Protein AF-A0A2V5RPA4-F1 (afdb_monomer_lite)

Radius of gyration: 18.93 Å; chains: 1; bounding box: 42×44×45 Å

Secondary structure (DSSP, 8-state):
------------HHHHHHHHHHT-PPPTT--S-PEEEEE-SS-TTSSSS-EEEEEEETTEEEEEEEE--TT---HHHHHTTS-HHHHTT-

Sequence (90 aa):
MPFTTREIESPDPATRVAAAEAALHPSEDDIGEKMVLNMGPSHPATHGVLRLVLELDGEIITKATPDIGFLHRGDEKIAENMQYNQFVPY

Structure (mmCIF, N/CA/C/O backbone):
data_AF-A0A2V5RPA4-F1
#
_entry.id   AF-A0A2V5RPA4-F1
#
loop_
_atom_site.group_PDB
_atom_site.id
_atom_site.type_symbol
_atom_site.label_atom_id
_atom_site.label_alt_id
_atom_site.label_comp_id
_atom_site.label_asym_id
_atom_site.label_entity_id
_atom_site.label_seq_id
_atom_site.pdbx_PDB_ins_code
_atom_site.Cartn_x
_atom_site.Cartn_y
_atom_site.Cartn_z
_atom_site.occupancy
_atom_site.B_iso_or_equiv
_atom_site.auth_seq_id
_atom_site.auth_comp_id
_atom_site.auth_asym_id
_atom_site.auth_atom_id
_atom_site.pdbx_PDB_model_num
ATOM 1 N N . MET A 1 1 ? 17.958 -30.799 -8.667 1.00 49.00 1 MET A N 1
ATOM 2 C CA . MET A 1 1 ? 17.082 -30.234 -7.621 1.00 49.00 1 MET A CA 1
ATOM 3 C C . MET A 1 1 ? 15.683 -30.131 -8.205 1.00 49.00 1 MET A C 1
ATOM 5 O O . MET A 1 1 ? 15.561 -29.463 -9.226 1.00 49.00 1 MET A O 1
ATOM 9 N N . PRO A 1 2 ? 14.670 -30.832 -7.675 1.00 56.62 2 PRO A N 1
ATOM 10 C CA . PRO A 1 2 ? 13.305 -30.672 -8.159 1.00 56.62 2 PRO A CA 1
ATOM 11 C C . PRO A 1 2 ? 12.773 -29.312 -7.690 1.00 56.62 2 PRO A C 1
ATOM 13 O O . PRO A 1 2 ? 12.897 -28.958 -6.520 1.00 56.62 2 PRO A O 1
ATOM 16 N N . PHE A 1 3 ? 12.247 -28.525 -8.621 1.00 61.91 3 PHE A N 1
ATOM 17 C CA . PHE A 1 3 ? 11.591 -27.250 -8.349 1.00 61.91 3 PHE A CA 1
ATOM 18 C C . PHE A 1 3 ? 10.182 -27.533 -7.813 1.00 61.91 3 PHE A C 1
ATOM 20 O O . PHE A 1 3 ? 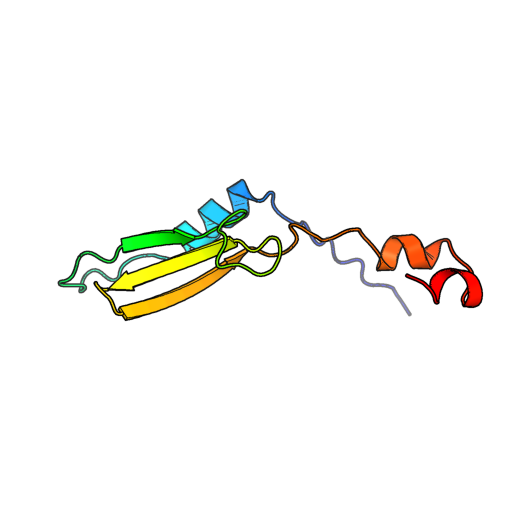9.366 -28.158 -8.487 1.00 61.91 3 PHE A O 1
ATOM 27 N N . THR A 1 4 ? 9.902 -27.104 -6.583 1.00 66.81 4 THR A N 1
ATOM 28 C CA . THR A 1 4 ? 8.550 -27.119 -6.013 1.00 66.81 4 THR A CA 1
ATOM 29 C C . THR A 1 4 ? 7.788 -25.930 -6.583 1.00 66.81 4 THR A C 1
ATOM 31 O O . THR A 1 4 ? 7.974 -24.803 -6.127 1.00 66.81 4 THR A O 1
ATOM 34 N N . THR A 1 5 ? 6.943 -26.158 -7.585 1.00 69.69 5 THR A N 1
ATOM 35 C CA . THR A 1 5 ? 5.989 -25.141 -8.040 1.00 69.69 5 THR A CA 1
ATOM 36 C C . THR A 1 5 ? 4.951 -24.927 -6.937 1.00 69.69 5 THR A C 1
ATOM 38 O O . THR A 1 5 ? 4.195 -25.839 -6.610 1.00 69.69 5 THR A O 1
ATOM 41 N N . ARG A 1 6 ? 4.937 -23.736 -6.330 1.00 71.31 6 ARG A N 1
ATOM 42 C CA . ARG A 1 6 ? 3.837 -23.267 -5.478 1.00 71.31 6 ARG A CA 1
ATOM 43 C C . ARG A 1 6 ? 2.925 -22.396 -6.330 1.00 71.31 6 ARG A C 1
ATOM 45 O O . ARG A 1 6 ? 3.378 -21.381 -6.849 1.00 71.31 6 ARG A O 1
ATOM 52 N N . GLU A 1 7 ? 1.661 -22.781 -6.457 1.00 62.53 7 GLU A N 1
ATOM 53 C CA . GLU A 1 7 ? 0.639 -21.876 -6.976 1.00 62.53 7 GLU A CA 1
ATOM 54 C C . GLU A 1 7 ? 0.328 -20.833 -5.901 1.00 62.53 7 GLU A C 1
ATOM 56 O O . GLU A 1 7 ? -0.057 -21.168 -4.780 1.00 62.53 7 GLU A O 1
ATOM 61 N N . ILE A 1 8 ? 0.580 -19.565 -6.226 1.00 68.31 8 ILE A N 1
ATOM 62 C CA . ILE A 1 8 ? 0.248 -18.420 -5.382 1.00 68.31 8 ILE A CA 1
ATOM 63 C C . ILE A 1 8 ? -0.857 -17.672 -6.111 1.00 68.31 8 ILE A C 1
ATOM 65 O O . ILE A 1 8 ? -0.602 -16.948 -7.072 1.00 68.31 8 ILE A O 1
ATOM 69 N N . GLU A 1 9 ? -2.093 -17.876 -5.671 1.00 64.75 9 GLU A N 1
ATOM 70 C CA . GLU A 1 9 ? -3.222 -17.100 -6.157 1.00 64.75 9 GLU A CA 1
ATOM 71 C C . GLU A 1 9 ? -3.281 -15.782 -5.380 1.00 64.75 9 GLU A C 1
ATOM 73 O O . GLU A 1 9 ? -3.300 -15.749 -4.149 1.00 64.75 9 GLU A O 1
ATOM 78 N N . SER A 1 10 ? -3.247 -14.676 -6.117 1.00 66.12 10 SER A N 1
ATOM 79 C CA . SER A 1 10 ? -3.415 -13.333 -5.581 1.00 66.12 10 SER A CA 1
ATOM 80 C C . SER A 1 10 ? -4.898 -12.973 -5.718 1.00 66.12 10 SER A C 1
ATOM 82 O O . SER A 1 10 ? -5.285 -12.553 -6.810 1.00 66.12 10 SER A O 1
ATOM 84 N N . PRO A 1 11 ? -5.725 -13.123 -4.662 1.00 69.88 11 PRO A N 1
ATOM 85 C CA . PRO A 1 11 ? -7.146 -12.801 -4.734 1.00 69.88 11 PRO A CA 1
ATOM 86 C C . PRO A 1 11 ? -7.350 -11.343 -5.142 1.00 69.88 11 PRO A C 1
ATOM 88 O O . PRO A 1 11 ? -6.515 -10.479 -4.842 1.00 69.88 11 PRO A O 1
ATOM 91 N N . ASP A 1 12 ? -8.453 -11.083 -5.839 1.00 76.00 12 ASP A N 1
ATOM 92 C CA . ASP A 1 12 ? -8.804 -9.741 -6.278 1.00 76.00 12 ASP A CA 1
ATOM 93 C C . ASP A 1 12 ? -9.000 -8.801 -5.068 1.00 76.00 12 ASP A C 1
ATOM 95 O O . ASP A 1 12 ? -9.230 -9.249 -3.935 1.00 76.00 12 ASP A O 1
ATOM 99 N N . PRO A 1 13 ? -8.882 -7.477 -5.264 1.00 66.50 13 PRO A N 1
ATOM 100 C CA . PRO A 1 13 ? -8.954 -6.526 -4.160 1.00 66.50 13 PRO A CA 1
ATOM 101 C C . PRO A 1 13 ? -10.255 -6.652 -3.360 1.00 66.50 13 PRO A C 1
ATOM 103 O O . PRO A 1 13 ? -10.231 -6.515 -2.141 1.00 66.50 13 PRO A O 1
ATOM 106 N N . ALA A 1 14 ? -11.374 -6.970 -4.021 1.00 70.06 14 ALA A N 1
ATOM 107 C CA . ALA A 1 14 ? -12.663 -7.167 -3.365 1.00 70.06 14 ALA A CA 1
ATOM 108 C C . ALA A 1 14 ? -12.672 -8.411 -2.458 1.00 70.06 14 ALA A C 1
ATOM 110 O O . ALA A 1 14 ? -13.125 -8.326 -1.317 1.00 70.06 14 ALA A O 1
ATOM 111 N N . THR A 1 15 ? -12.100 -9.536 -2.895 1.00 72.38 15 THR A N 1
ATOM 112 C CA . THR A 1 15 ? -11.972 -10.732 -2.046 1.00 72.38 15 THR A CA 1
ATOM 113 C C . THR A 1 15 ? -11.019 -10.491 -0.878 1.00 72.38 15 THR A C 1
ATOM 115 O O . THR A 1 15 ? -11.265 -10.976 0.225 1.00 72.38 15 THR A O 1
ATOM 118 N N . ARG A 1 16 ? -9.966 -9.682 -1.060 1.00 70.62 16 ARG A N 1
ATOM 119 C CA . ARG A 1 16 ? -9.094 -9.266 0.054 1.00 70.62 16 ARG A CA 1
ATOM 120 C C . ARG A 1 16 ? -9.813 -8.394 1.073 1.00 70.62 16 ARG A C 1
ATOM 122 O O . ARG A 1 16 ? -9.549 -8.549 2.260 1.00 70.62 16 ARG A O 1
ATOM 129 N N . VAL A 1 17 ? -10.713 -7.510 0.630 1.00 66.12 17 VAL A N 1
ATOM 130 C CA . VAL A 1 17 ? -11.589 -6.742 1.533 1.00 66.12 17 VAL A CA 1
ATOM 131 C C . VAL A 1 17 ? -12.442 -7.694 2.347 1.00 66.12 17 VAL A C 1
ATOM 133 O O . VAL A 1 17 ? -12.361 -7.657 3.567 1.00 66.12 17 VAL A O 1
ATOM 136 N N . ALA A 1 18 ? -13.185 -8.578 1.683 1.00 69.31 18 ALA A N 1
ATOM 137 C CA . ALA A 1 18 ? -14.093 -9.498 2.356 1.00 69.31 18 ALA A CA 1
ATOM 138 C C . ALA A 1 18 ? -13.353 -10.427 3.331 1.00 69.31 18 ALA A C 1
ATOM 140 O O . ALA A 1 18 ? -13.839 -10.686 4.425 1.00 69.31 18 ALA A O 1
ATOM 141 N N . ALA A 1 19 ? -12.153 -10.894 2.975 1.00 68.81 19 ALA A N 1
ATOM 142 C CA . ALA A 1 19 ? -11.324 -11.709 3.859 1.00 68.81 19 ALA A CA 1
ATOM 143 C C . ALA A 1 19 ? -10.762 -10.911 5.048 1.00 68.81 19 ALA A C 1
ATOM 145 O O . ALA A 1 19 ? -10.721 -11.429 6.163 1.00 68.81 19 ALA A O 1
ATOM 146 N N . ALA A 1 20 ? -10.338 -9.660 4.834 1.00 64.50 20 ALA A N 1
ATOM 147 C CA . ALA A 1 20 ? -9.894 -8.783 5.915 1.00 64.50 20 ALA A CA 1
ATOM 148 C C . ALA A 1 20 ? -11.047 -8.463 6.876 1.00 64.50 20 ALA A C 1
ATOM 150 O O . ALA A 1 20 ? -10.857 -8.516 8.086 1.00 64.50 20 ALA A O 1
ATOM 151 N N . GLU A 1 21 ? -12.235 -8.201 6.337 1.00 63.06 21 GLU A N 1
ATOM 152 C CA . GLU A 1 21 ? -13.467 -7.931 7.079 1.00 63.06 21 GLU A CA 1
ATOM 153 C C . GLU A 1 21 ? -13.949 -9.179 7.841 1.00 63.06 21 GLU A C 1
ATOM 155 O O . GLU A 1 21 ? -14.279 -9.094 9.017 1.00 63.06 21 GLU A O 1
ATOM 160 N N . ALA A 1 22 ? -13.871 -10.370 7.238 1.00 65.31 22 ALA A N 1
ATOM 161 C CA . ALA A 1 22 ? -14.188 -11.639 7.901 1.00 65.31 22 ALA A CA 1
ATOM 162 C C . ALA A 1 22 ? -13.164 -12.033 8.984 1.00 65.31 22 ALA A C 1
ATOM 164 O O . ALA A 1 22 ? -13.514 -12.663 9.976 1.00 65.31 22 ALA A O 1
ATOM 165 N N . ALA A 1 23 ? -11.892 -11.649 8.840 1.00 63.78 23 ALA A N 1
ATOM 166 C CA . ALA A 1 23 ? -10.883 -11.799 9.893 1.00 63.78 23 ALA A CA 1
ATOM 167 C C . ALA A 1 23 ? -11.036 -10.763 11.032 1.00 63.78 23 ALA A C 1
ATOM 169 O O . ALA A 1 23 ? -10.256 -10.782 11.990 1.00 63.78 23 ALA A O 1
ATOM 170 N N . LEU A 1 24 ? -12.001 -9.847 10.916 1.00 60.81 24 LEU A N 1
ATOM 171 C CA . LEU A 1 24 ? -12.440 -8.888 11.928 1.00 60.81 24 LEU A CA 1
ATOM 172 C C . LEU A 1 24 ? -13.781 -9.362 12.531 1.00 60.81 24 LEU A C 1
ATOM 174 O O . LEU A 1 24 ? -14.811 -8.708 12.408 1.00 60.81 24 LEU A O 1
ATOM 178 N N . HIS A 1 25 ? -13.807 -10.526 13.185 1.00 56.41 25 HIS A N 1
ATOM 179 C CA . HIS A 1 25 ? -14.968 -10.885 14.006 1.00 56.41 25 HIS A CA 1
ATOM 180 C C . HIS A 1 25 ? -14.904 -10.137 15.350 1.00 56.41 25 HIS A C 1
ATOM 182 O O . HIS A 1 25 ? -13.901 -10.282 16.056 1.00 56.41 25 HIS A O 1
ATOM 188 N N . PRO A 1 26 ? -15.942 -9.371 15.740 1.00 55.25 26 PRO A N 1
ATOM 189 C CA . PRO A 1 26 ? -16.024 -8.812 17.082 1.00 55.25 26 PRO A CA 1
ATOM 190 C C . PRO A 1 26 ? -16.232 -9.955 18.083 1.00 55.25 26 PRO A C 1
ATOM 192 O O . PRO A 1 26 ? -17.113 -10.797 17.910 1.00 55.25 26 PRO A O 1
ATOM 195 N N . SER A 1 27 ? -15.404 -10.009 19.124 1.00 55.62 27 SER A N 1
ATOM 196 C CA . SER A 1 27 ? -15.701 -10.803 20.317 1.00 55.62 27 SER A CA 1
ATOM 197 C C . SER A 1 27 ? -16.986 -10.274 20.956 1.00 55.62 27 SER A C 1
ATOM 199 O O . SER A 1 27 ? -17.152 -9.061 21.049 1.00 55.62 27 SER A O 1
ATOM 201 N N . GLU A 1 28 ? -17.865 -11.163 21.424 1.00 55.47 28 GLU A N 1
ATOM 202 C CA . GLU A 1 28 ? -19.190 -10.841 21.997 1.00 55.47 28 GLU A CA 1
ATOM 203 C C . GLU A 1 28 ? -19.151 -9.938 23.259 1.00 55.47 28 GLU A C 1
ATOM 205 O O . GLU A 1 28 ? -20.201 -9.558 23.771 1.00 55.47 28 GLU A O 1
ATOM 210 N N . ASP A 1 29 ? -17.959 -9.550 23.725 1.00 52.59 29 ASP A N 1
ATOM 211 C CA . ASP A 1 29 ? -17.701 -8.764 24.938 1.00 52.59 29 ASP A CA 1
ATOM 212 C C . ASP A 1 29 ? -17.333 -7.280 24.684 1.00 52.59 29 ASP A C 1
ATOM 214 O O . ASP A 1 29 ? -16.845 -6.609 25.595 1.00 52.59 29 ASP A O 1
ATOM 218 N N . ASP A 1 30 ? -17.523 -6.734 23.475 1.00 57.22 30 ASP A N 1
ATOM 219 C CA . ASP A 1 30 ? -17.162 -5.333 23.187 1.00 57.22 30 ASP A CA 1
ATOM 220 C C . ASP A 1 30 ? -18.309 -4.356 23.479 1.00 57.22 30 ASP A C 1
ATOM 222 O O . ASP A 1 30 ? -19.288 -4.247 22.742 1.00 57.22 30 ASP A O 1
ATOM 226 N N . ILE A 1 31 ? -18.181 -3.615 24.579 1.00 53.09 31 ILE A N 1
ATOM 227 C CA . ILE A 1 31 ? -19.162 -2.630 25.070 1.00 53.09 31 ILE A CA 1
ATOM 228 C C . ILE A 1 31 ? -18.967 -1.252 24.386 1.00 53.09 31 ILE A C 1
ATOM 230 O O . ILE A 1 31 ? -19.364 -0.212 24.910 1.00 53.09 31 ILE A O 1
ATOM 234 N N . GLY A 1 32 ? -18.366 -1.236 23.197 1.00 58.53 32 GLY A N 1
ATOM 235 C CA . GLY A 1 32 ? -18.171 -0.071 22.337 1.00 58.53 32 GLY A CA 1
ATOM 236 C C . GLY A 1 32 ? -18.331 -0.498 20.881 1.00 58.53 32 GLY A C 1
ATOM 237 O O . GLY A 1 32 ? -17.822 -1.540 20.474 1.00 58.53 32 GLY A O 1
ATOM 238 N N . GLU A 1 33 ? -19.098 0.256 20.098 1.00 70.06 33 GLU A N 1
ATOM 239 C CA . GLU A 1 33 ? -19.383 -0.068 18.699 1.00 70.06 33 GLU A CA 1
ATOM 240 C C . GLU A 1 33 ? -18.091 0.085 17.873 1.00 70.06 33 GLU A C 1
ATOM 242 O O . GLU A 1 33 ? -17.756 1.175 17.409 1.00 70.06 33 GLU A O 1
ATOM 247 N N . LYS A 1 34 ? -17.311 -0.997 17.740 1.00 73.31 34 LYS A N 1
ATOM 248 C CA . LYS A 1 34 ? -16.095 -0.998 16.921 1.00 73.31 34 LYS A CA 1
ATOM 249 C C . LYS A 1 34 ? -16.437 -0.676 15.474 1.00 73.31 34 LYS A C 1
ATOM 251 O O . LYS A 1 34 ? -17.213 -1.383 14.831 1.00 73.31 34 LYS A O 1
ATOM 256 N N . MET A 1 35 ? -15.824 0.380 14.952 1.00 82.06 35 MET A N 1
ATOM 257 C CA . MET A 1 35 ? -16.069 0.871 13.603 1.00 82.06 35 MET A CA 1
ATOM 258 C C . MET A 1 35 ? -14.952 0.431 12.661 1.00 82.06 35 MET A C 1
ATOM 260 O O . MET A 1 35 ? -13.771 0.648 12.931 1.00 82.06 35 MET A O 1
ATOM 264 N N . VAL A 1 36 ? -15.330 -0.117 11.507 1.00 84.88 36 VAL A N 1
ATOM 265 C CA . VAL A 1 36 ? -14.398 -0.355 10.401 1.00 84.88 36 VAL A CA 1
ATOM 266 C C . VAL A 1 36 ? -14.411 0.853 9.463 1.00 84.88 36 VAL A C 1
ATOM 268 O O . VAL A 1 36 ? -15.444 1.201 8.893 1.00 84.88 36 VAL A O 1
ATOM 271 N N . LEU A 1 37 ? -13.255 1.495 9.287 1.00 84.69 37 LEU A N 1
ATOM 272 C CA . LEU A 1 37 ? -13.061 2.649 8.413 1.00 84.69 37 LEU A CA 1
ATOM 273 C C . LEU A 1 37 ? -12.079 2.317 7.285 1.00 84.69 37 LEU A C 1
ATOM 275 O O . LEU A 1 37 ? -10.931 1.948 7.522 1.00 84.69 37 LEU A O 1
ATOM 279 N N . ASN A 1 38 ? -12.508 2.510 6.038 1.00 86.38 38 ASN A N 1
ATOM 280 C CA . ASN A 1 38 ? -11.644 2.377 4.867 1.00 86.38 38 ASN A CA 1
ATOM 281 C C . ASN A 1 38 ? -11.020 3.738 4.510 1.00 86.38 38 ASN A C 1
ATOM 283 O O . ASN A 1 38 ? -11.719 4.654 4.077 1.00 86.38 38 ASN A O 1
ATOM 287 N N . MET A 1 39 ? -9.706 3.868 4.692 1.00 85.06 39 MET A N 1
ATOM 288 C CA . MET A 1 39 ? -8.934 5.075 4.405 1.00 85.06 39 MET A CA 1
ATOM 289 C C . MET A 1 39 ? -8.084 4.875 3.142 1.00 85.06 39 MET A C 1
ATOM 291 O O . MET A 1 39 ? -7.185 4.040 3.117 1.00 85.06 39 MET A O 1
ATOM 295 N N . GLY A 1 40 ? -8.340 5.660 2.093 1.00 84.75 40 GLY A N 1
ATOM 296 C CA . GLY A 1 40 ? -7.678 5.519 0.784 1.00 84.75 40 GLY A CA 1
ATOM 297 C C . GLY A 1 40 ? -8.579 4.853 -0.268 1.00 84.75 40 GLY A C 1
ATOM 298 O O . GLY A 1 40 ? -9.751 4.608 0.016 1.00 84.75 40 GLY A O 1
ATOM 299 N N . PRO A 1 41 ? -8.103 4.592 -1.505 1.00 75.56 41 PRO A N 1
ATOM 300 C CA . PRO A 1 41 ? -6.714 4.639 -1.993 1.00 75.56 41 PRO A CA 1
ATOM 301 C C . PRO A 1 41 ? -6.213 6.017 -2.465 1.00 75.56 41 PRO A C 1
ATOM 303 O O . PRO A 1 41 ? -5.023 6.175 -2.722 1.00 75.56 41 PRO A O 1
ATOM 306 N N . SER A 1 42 ? -7.104 7.005 -2.604 1.00 81.00 42 SER A N 1
ATOM 307 C CA . SER A 1 42 ? -6.787 8.353 -3.123 1.00 81.00 42 SER A CA 1
ATOM 308 C C . SER A 1 42 ? -6.804 9.438 -2.044 1.00 81.00 42 SER A C 1
ATOM 310 O O . SER A 1 42 ? -6.980 10.619 -2.341 1.00 81.00 42 SER A O 1
ATOM 312 N N . HIS A 1 43 ? -6.685 9.048 -0.777 1.00 84.94 43 HIS A N 1
ATOM 313 C CA . HIS A 1 43 ? -6.761 9.995 0.325 1.00 84.94 43 HIS A CA 1
ATOM 314 C C . HIS A 1 43 ? -5.505 10.896 0.336 1.00 84.94 43 HIS A C 1
ATOM 316 O O . HIS A 1 43 ? -4.400 10.368 0.288 1.00 84.94 43 HIS A O 1
ATOM 322 N N . PRO A 1 44 ? -5.608 12.235 0.458 1.00 82.94 44 PRO A N 1
ATOM 323 C CA . PRO A 1 44 ? -4.437 13.124 0.395 1.00 82.94 44 PRO A CA 1
ATOM 324 C C . PRO A 1 44 ? -3.362 12.844 1.455 1.00 82.94 44 PRO A C 1
ATOM 326 O O . PRO A 1 44 ? -2.192 13.148 1.246 1.00 82.94 44 PRO A O 1
ATOM 329 N N . ALA A 1 45 ? -3.752 12.260 2.593 1.00 79.19 45 ALA A N 1
ATOM 330 C CA . ALA A 1 45 ? -2.816 11.875 3.652 1.00 79.19 45 ALA A CA 1
ATOM 331 C C . ALA A 1 45 ? -1.985 10.618 3.330 1.00 79.19 45 ALA A C 1
ATOM 333 O O . ALA A 1 45 ? -1.035 10.328 4.053 1.00 79.19 45 ALA A O 1
ATOM 334 N N . THR A 1 46 ? -2.309 9.866 2.271 1.00 82.19 46 THR A N 1
ATOM 335 C CA . THR A 1 46 ? -1.466 8.756 1.817 1.00 82.19 46 THR A CA 1
ATOM 336 C C . THR A 1 46 ? -0.473 9.266 0.776 1.00 82.19 46 THR A C 1
ATOM 338 O O . THR A 1 46 ? -0.864 9.678 -0.313 1.00 82.19 46 THR A O 1
ATOM 341 N N . HIS A 1 47 ? 0.826 9.246 1.096 1.00 79.94 47 HIS A N 1
ATOM 342 C CA . HIS A 1 47 ? 1.886 9.557 0.130 1.00 79.94 47 HIS A CA 1
ATOM 343 C C . HIS A 1 47 ? 1.976 8.427 -0.911 1.00 79.94 47 HIS A C 1
ATOM 345 O O . HIS A 1 47 ? 2.641 7.416 -0.697 1.00 79.94 47 HIS A O 1
ATOM 351 N N . GLY A 1 48 ? 1.274 8.593 -2.032 1.00 83.38 48 GLY A N 1
ATOM 352 C CA . GLY A 1 48 ? 1.107 7.565 -3.061 1.00 83.38 48 GLY A CA 1
ATOM 353 C C . GLY A 1 48 ? -0.285 6.933 -3.018 1.00 83.38 48 GLY A C 1
ATOM 354 O O . GLY A 1 48 ? -1.240 7.549 -2.555 1.00 83.38 48 GLY A O 1
ATOM 355 N N . VAL A 1 49 ? -0.405 5.705 -3.523 1.00 85.62 49 VAL A N 1
ATOM 356 C CA . VAL A 1 49 ? -1.663 4.942 -3.537 1.00 85.62 49 VAL A CA 1
ATOM 357 C C . VAL A 1 49 ? -1.613 3.848 -2.479 1.00 85.62 49 VAL A C 1
ATOM 359 O O . VAL A 1 49 ? -1.010 2.794 -2.676 1.00 85.62 49 VAL A O 1
ATOM 362 N N . LEU A 1 50 ? -2.229 4.126 -1.333 1.00 87.81 50 LEU A N 1
ATOM 363 C CA . LEU A 1 50 ? -2.310 3.205 -0.205 1.00 87.81 50 LEU A CA 1
ATOM 364 C C . LEU A 1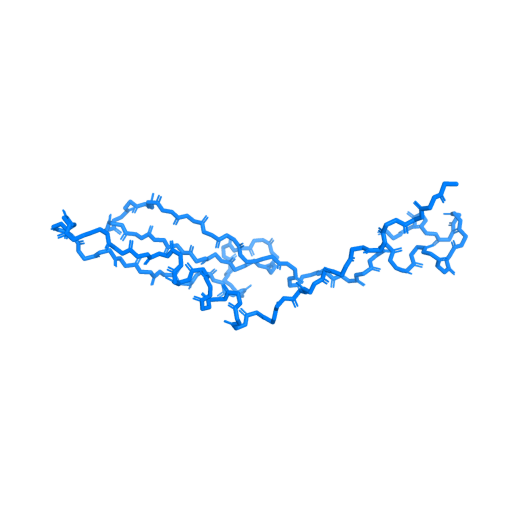 50 ? -3.741 3.163 0.311 1.00 87.81 50 LEU A C 1
ATOM 366 O O . LEU A 1 50 ? -4.377 4.202 0.479 1.00 87.81 50 LEU A O 1
ATOM 370 N N . ARG A 1 51 ? -4.225 1.957 0.594 1.00 87.25 51 ARG A N 1
ATOM 371 C CA . ARG A 1 51 ? -5.517 1.738 1.231 1.00 87.25 51 ARG A CA 1
ATOM 372 C C . ARG A 1 51 ? -5.307 1.055 2.576 1.00 87.25 51 ARG A C 1
ATOM 374 O O . ARG A 1 51 ? -4.603 0.054 2.661 1.00 87.25 51 ARG A O 1
ATOM 381 N N . LEU A 1 52 ? -5.913 1.599 3.621 1.00 87.56 52 LEU A N 1
ATOM 382 C CA . LEU A 1 52 ? -5.858 1.088 4.984 1.00 87.56 52 LEU A CA 1
ATOM 383 C C . LEU A 1 52 ? -7.278 0.778 5.446 1.00 87.56 52 LEU A C 1
ATOM 385 O O . LEU A 1 52 ? -8.134 1.659 5.456 1.00 87.56 52 LEU A O 1
ATOM 389 N N . VAL A 1 53 ? -7.523 -0.467 5.841 1.00 88.44 53 VAL A N 1
ATOM 390 C CA . VAL A 1 53 ? -8.747 -0.851 6.550 1.00 88.44 53 VAL A CA 1
ATOM 391 C C . VAL A 1 53 ? -8.444 -0.760 8.041 1.00 88.44 53 VAL A C 1
ATOM 393 O O . VAL A 1 53 ? -7.652 -1.548 8.565 1.00 88.44 53 VAL A O 1
ATOM 396 N N . LEU A 1 54 ? -9.005 0.253 8.695 1.00 87.75 54 LEU A N 1
ATOM 397 C CA . LEU A 1 54 ? -8.788 0.567 10.102 1.00 87.75 54 LEU A CA 1
ATOM 398 C C . LEU A 1 54 ? -9.957 0.058 10.939 1.00 87.75 54 LEU A C 1
ATOM 400 O O . LEU A 1 54 ? -11.109 0.203 10.546 1.00 87.75 54 LEU A O 1
ATOM 404 N N . GLU A 1 55 ? -9.648 -0.499 12.099 1.00 86.19 55 GLU A N 1
ATOM 405 C CA . GLU A 1 55 ? -10.598 -0.802 13.162 1.00 86.19 55 GLU A CA 1
ATOM 406 C C . GLU A 1 55 ? -10.415 0.245 14.258 1.00 86.19 55 GLU A C 1
ATOM 408 O O . GLU A 1 55 ? -9.294 0.483 14.724 1.00 86.19 55 GLU A O 1
ATOM 413 N N . LEU A 1 56 ? -11.509 0.906 14.609 1.00 84.75 56 LEU A N 1
ATOM 414 C CA . LEU A 1 56 ? -11.539 2.020 15.538 1.00 84.75 56 LEU A CA 1
ATOM 415 C C . LEU A 1 56 ? -12.440 1.673 16.718 1.00 84.75 56 LEU A C 1
ATOM 417 O O . LEU A 1 56 ? -13.579 1.249 16.531 1.00 84.75 56 LEU A O 1
ATOM 421 N N . ASP A 1 57 ? -11.935 1.922 17.918 1.00 84.62 57 ASP A N 1
ATOM 422 C CA . ASP A 1 57 ? -12.727 2.067 19.134 1.00 84.62 57 ASP A CA 1
ATOM 423 C C . ASP A 1 57 ? -12.741 3.561 19.491 1.00 84.62 57 ASP A C 1
ATOM 425 O O . ASP A 1 57 ? -11.805 4.106 20.088 1.00 84.62 57 ASP A O 1
ATOM 429 N N . GLY A 1 58 ? -13.749 4.267 18.974 1.00 85.75 58 GLY A N 1
ATOM 430 C CA . GLY A 1 58 ? -13.813 5.727 19.022 1.00 85.75 58 GLY A CA 1
ATOM 431 C C . GLY A 1 58 ? -12.633 6.391 18.299 1.00 85.75 58 GLY A C 1
ATOM 432 O O . GLY A 1 58 ? -12.532 6.339 17.075 1.00 85.75 58 GLY A O 1
ATOM 433 N N . GLU A 1 59 ? -11.750 7.044 19.059 1.00 87.12 59 GLU A N 1
ATOM 434 C CA . GLU A 1 59 ? -10.548 7.726 18.544 1.00 87.12 59 GLU A CA 1
ATOM 435 C C . GLU A 1 59 ? -9.295 6.828 18.541 1.00 87.12 59 GLU A C 1
ATOM 437 O O . GLU A 1 59 ? -8.247 7.222 18.023 1.00 87.12 59 GLU A O 1
ATOM 442 N N . ILE A 1 60 ? -9.380 5.626 19.121 1.00 87.12 60 ILE A N 1
ATOM 443 C CA . ILE A 1 60 ? -8.254 4.699 19.250 1.00 87.12 60 ILE A CA 1
ATOM 444 C C . ILE A 1 60 ? -8.279 3.679 18.112 1.00 87.12 60 ILE A C 1
ATOM 446 O O . ILE A 1 60 ? -9.284 3.019 17.868 1.00 87.12 60 ILE A O 1
ATOM 450 N N . ILE A 1 61 ? -7.141 3.506 17.438 1.00 87.75 61 ILE A N 1
ATOM 451 C CA . ILE A 1 61 ? -6.966 2.473 16.411 1.00 87.75 61 ILE A CA 1
ATOM 452 C C . ILE A 1 61 ? -6.625 1.149 17.101 1.00 87.75 61 ILE A C 1
ATOM 454 O O . ILE A 1 61 ? -5.562 1.030 17.712 1.00 87.75 61 ILE A O 1
ATOM 458 N N . THR A 1 62 ? -7.489 0.143 16.974 1.00 86.69 62 THR A N 1
ATOM 459 C CA . THR A 1 62 ? -7.259 -1.203 17.527 1.00 86.69 62 THR A CA 1
ATOM 460 C C . THR A 1 62 ? -6.517 -2.102 16.540 1.00 86.69 62 THR A C 1
ATOM 462 O O . THR A 1 62 ? -5.666 -2.899 16.939 1.00 86.69 62 THR A O 1
ATOM 465 N N . LYS A 1 63 ? -6.787 -1.952 15.237 1.00 82.88 63 LYS A N 1
ATOM 466 C CA . LYS A 1 63 ? -6.151 -2.726 14.163 1.00 82.88 63 LYS A CA 1
ATOM 467 C C . LYS A 1 63 ? -6.056 -1.910 12.878 1.00 82.88 63 LYS A C 1
ATOM 469 O O . LYS A 1 63 ? -6.949 -1.143 12.540 1.00 82.88 63 LYS A O 1
ATOM 474 N N . ALA A 1 64 ? -4.976 -2.107 12.129 1.00 87.88 64 ALA A N 1
ATOM 475 C CA . ALA A 1 64 ? -4.790 -1.516 10.810 1.00 87.88 64 ALA A CA 1
ATOM 476 C C . ALA A 1 64 ? 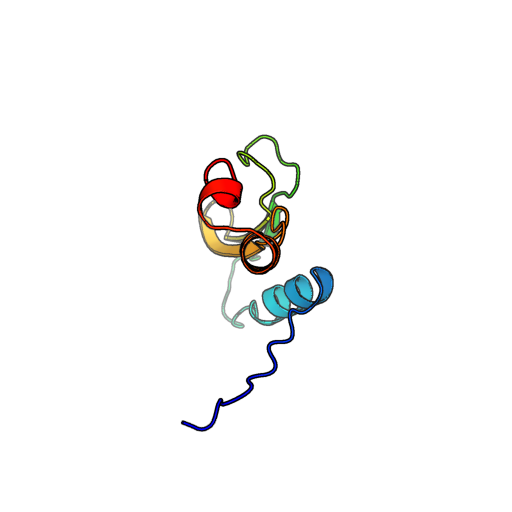-4.329 -2.597 9.832 1.00 87.88 64 ALA A C 1
ATOM 478 O O . ALA A 1 64 ? -3.256 -3.175 9.998 1.00 87.88 64 ALA A O 1
ATOM 479 N N . THR A 1 65 ? -5.143 -2.871 8.814 1.00 87.62 65 THR A N 1
ATOM 480 C CA . THR A 1 65 ? -4.822 -3.837 7.760 1.00 87.62 65 THR A CA 1
ATOM 481 C C . THR A 1 65 ? -4.518 -3.077 6.469 1.00 87.62 65 THR A C 1
ATOM 483 O O . THR A 1 65 ? -5.439 -2.518 5.866 1.00 87.62 65 THR A O 1
ATOM 486 N N . PRO A 1 66 ? -3.245 -3.006 6.040 1.00 87.62 66 PRO A N 1
ATOM 487 C CA . PRO A 1 66 ? -2.896 -2.364 4.785 1.00 87.62 66 PRO A CA 1
ATOM 488 C C . PRO A 1 66 ? -3.244 -3.270 3.605 1.00 87.62 66 PRO A C 1
ATOM 490 O O . PRO A 1 66 ? -2.821 -4.423 3.546 1.00 87.62 66 PRO A O 1
ATOM 493 N N . ASP A 1 67 ? -3.976 -2.724 2.641 1.00 86.06 67 ASP A N 1
ATOM 494 C CA . ASP A 1 67 ? -4.134 -3.335 1.328 1.00 86.06 67 ASP A CA 1
ATOM 495 C C . ASP A 1 67 ? -3.111 -2.725 0.366 1.00 86.06 67 ASP A C 1
ATOM 497 O O . ASP A 1 67 ? -3.102 -1.518 0.098 1.00 86.06 67 ASP A O 1
ATOM 501 N N . ILE A 1 68 ? -2.207 -3.578 -0.110 1.00 84.94 68 ILE A N 1
ATOM 502 C CA . ILE A 1 68 ? -1.028 -3.208 -0.892 1.00 84.94 68 ILE A CA 1
ATOM 503 C C . ILE A 1 68 ? -1.119 -3.753 -2.318 1.00 84.94 68 ILE A C 1
ATOM 505 O O . ILE A 1 68 ? -1.878 -4.671 -2.619 1.00 84.94 68 ILE A O 1
ATOM 509 N N . GLY A 1 69 ? -0.286 -3.205 -3.203 1.00 86.19 69 GLY A N 1
ATOM 510 C CA . GLY A 1 69 ? -0.178 -3.661 -4.591 1.00 86.19 69 GLY A CA 1
ATOM 511 C C . GLY A 1 69 ? -0.835 -2.742 -5.620 1.00 86.19 69 GLY A C 1
ATOM 512 O O . GLY A 1 69 ? -0.725 -3.011 -6.809 1.00 86.19 69 GLY A O 1
ATOM 513 N N . PHE A 1 70 ? -1.420 -1.613 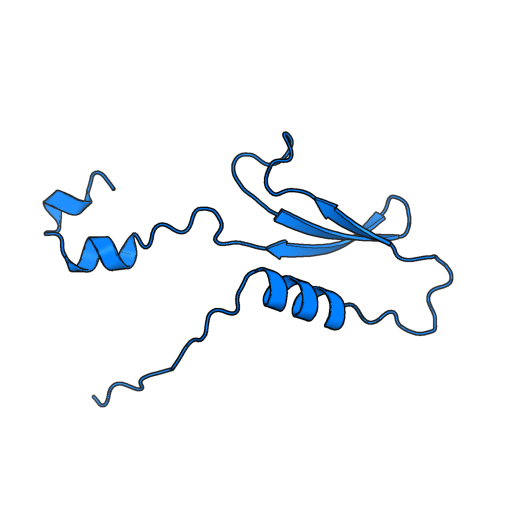-5.204 1.00 85.00 70 PHE A N 1
ATOM 514 C CA . PHE A 1 70 ? -1.964 -0.598 -6.123 1.00 85.00 70 PHE A CA 1
ATOM 515 C C . PHE A 1 70 ? -0.921 0.004 -7.078 1.00 85.00 70 PHE A C 1
ATOM 517 O O . PHE A 1 70 ? -1.281 0.501 -8.141 1.00 85.00 70 PHE A O 1
ATOM 524 N N . LEU A 1 71 ? 0.365 -0.049 -6.715 1.00 88.00 71 LEU A N 1
ATOM 525 C CA . LEU A 1 71 ? 1.487 0.379 -7.557 1.00 88.00 71 LEU A CA 1
ATOM 526 C C . LEU A 1 71 ? 2.396 -0.793 -7.960 1.00 88.00 71 LEU A C 1
ATOM 528 O O . LEU A 1 71 ? 3.536 -0.581 -8.358 1.00 88.00 71 LEU A O 1
ATOM 532 N N . HIS A 1 72 ? 1.932 -2.039 -7.841 1.00 90.19 72 HIS A N 1
ATOM 533 C CA . HIS A 1 72 ? 2.713 -3.181 -8.304 1.00 90.19 72 HIS A CA 1
ATOM 534 C C . HIS A 1 72 ? 2.758 -3.184 -9.838 1.00 90.19 72 HIS A C 1
ATOM 536 O O . HIS A 1 72 ? 1.740 -3.392 -10.493 1.00 90.19 72 HIS A O 1
ATOM 542 N N . ARG A 1 73 ? 3.943 -2.940 -10.408 1.00 90.12 73 ARG A N 1
ATOM 543 C CA . ARG A 1 73 ? 4.159 -2.874 -11.864 1.00 90.12 73 ARG A CA 1
ATOM 544 C C . ARG A 1 73 ? 4.821 -4.123 -12.453 1.00 90.12 73 ARG A C 1
ATOM 546 O O . ARG A 1 73 ? 5.009 -4.191 -13.663 1.00 90.12 73 ARG A O 1
ATOM 553 N N . GLY A 1 74 ? 5.124 -5.122 -11.623 1.00 90.81 74 GLY A N 1
ATOM 554 C CA . GLY A 1 74 ? 5.762 -6.359 -12.074 1.00 90.81 74 GLY A CA 1
ATOM 555 C C . GLY A 1 74 ? 7.235 -6.182 -12.445 1.00 90.81 74 GLY A C 1
ATOM 556 O O . GLY A 1 74 ? 7.700 -6.806 -13.394 1.00 90.81 74 GLY A O 1
ATOM 557 N N . ASP A 1 75 ? 7.964 -5.345 -11.706 1.00 91.62 75 ASP A N 1
ATOM 558 C CA . ASP A 1 75 ? 9.362 -4.983 -11.984 1.00 91.62 75 ASP A CA 1
ATOM 559 C C . ASP A 1 75 ? 10.268 -6.219 -12.088 1.00 91.62 75 ASP A C 1
ATOM 561 O O . ASP A 1 75 ? 11.077 -6.322 -13.006 1.00 91.62 75 ASP A O 1
ATOM 565 N N . GLU A 1 76 ? 10.053 -7.217 -11.225 1.00 92.25 76 GLU A N 1
ATOM 566 C CA . GLU A 1 76 ? 10.751 -8.510 -11.273 1.00 92.25 76 GLU A CA 1
ATOM 567 C C . GLU A 1 76 ? 10.528 -9.236 -12.607 1.00 92.25 76 GLU A C 1
ATOM 56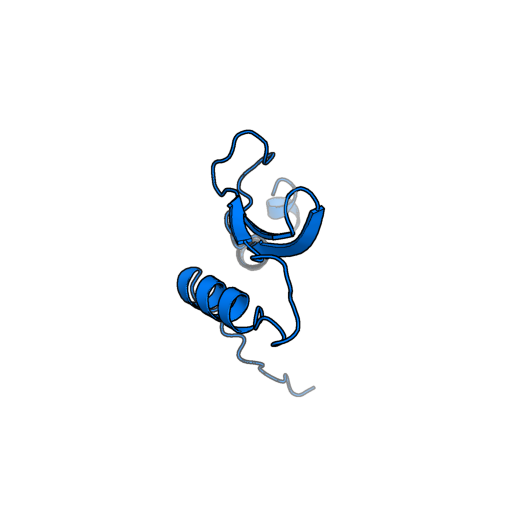9 O O . GLU A 1 76 ? 11.466 -9.767 -13.198 1.00 92.25 76 GLU A O 1
ATOM 574 N N . LYS A 1 77 ? 9.298 -9.201 -13.135 1.00 91.50 77 LYS A N 1
ATOM 575 C CA . LYS A 1 77 ? 8.959 -9.833 -14.415 1.00 91.50 77 LYS A CA 1
ATOM 576 C C . LYS A 1 77 ? 9.541 -9.072 -15.604 1.00 91.50 77 LYS A C 1
ATOM 578 O O . LYS A 1 77 ? 9.891 -9.674 -16.618 1.00 91.50 77 LYS A O 1
ATOM 583 N N . ILE A 1 78 ? 9.634 -7.752 -15.491 1.00 91.12 78 ILE A N 1
ATOM 584 C CA . ILE A 1 78 ? 10.282 -6.900 -16.490 1.00 91.12 78 ILE A CA 1
ATOM 585 C C . ILE A 1 78 ? 11.788 -7.188 -16.512 1.00 91.12 78 ILE A C 1
ATOM 587 O O . ILE A 1 78 ? 12.354 -7.366 -17.591 1.00 91.12 78 ILE A O 1
ATOM 591 N N . ALA A 1 79 ? 12.410 -7.328 -15.339 1.00 92.31 79 ALA A N 1
ATOM 592 C CA . ALA A 1 79 ? 13.828 -7.639 -15.199 1.00 92.31 79 ALA A CA 1
ATOM 593 C C . ALA A 1 79 ? 14.219 -8.975 -15.858 1.00 92.31 79 ALA A C 1
ATOM 595 O O . ALA A 1 79 ? 15.296 -9.059 -16.444 1.00 92.31 79 ALA A O 1
ATOM 596 N N . GLU A 1 80 ? 13.348 -9.995 -15.844 1.00 93.31 80 GLU A N 1
ATOM 597 C CA . GLU A 1 80 ? 13.597 -11.281 -16.528 1.00 93.31 80 GLU A CA 1
ATOM 598 C C . GLU A 1 80 ? 13.864 -11.129 -18.037 1.00 93.31 80 GLU A C 1
ATOM 600 O O . GLU A 1 80 ? 14.591 -11.931 -18.622 1.00 93.31 80 GLU A O 1
ATOM 605 N N . ASN A 1 81 ? 13.285 -10.105 -18.670 1.00 92.69 81 ASN A N 1
ATOM 606 C CA . ASN A 1 81 ? 13.385 -9.870 -20.111 1.00 92.69 81 ASN A CA 1
ATOM 607 C C . ASN A 1 81 ? 14.457 -8.832 -20.489 1.00 92.69 81 ASN A C 1
ATOM 609 O O . ASN A 1 81 ? 14.564 -8.467 -21.662 1.00 92.69 81 ASN A O 1
ATOM 613 N N . MET A 1 82 ? 15.241 -8.337 -19.526 1.00 91.31 82 MET A N 1
ATOM 614 C CA . MET A 1 82 ? 16.218 -7.265 -19.732 1.00 91.31 82 MET A CA 1
ATOM 615 C C . MET A 1 82 ? 17.629 -7.710 -19.338 1.00 91.31 82 MET A C 1
ATOM 617 O O . MET A 1 82 ? 17.831 -8.479 -18.402 1.00 91.31 82 MET A O 1
ATOM 621 N N . GLN A 1 83 ? 18.643 -7.210 -20.047 1.00 92.62 83 GLN A N 1
ATOM 622 C CA . GLN A 1 83 ? 20.030 -7.391 -19.614 1.00 92.62 83 GLN A CA 1
ATOM 623 C C . GLN A 1 83 ? 20.324 -6.517 -18.389 1.00 92.62 83 GLN A C 1
ATOM 625 O O . GLN A 1 83 ? 19.738 -5.447 -18.234 1.00 92.62 83 GLN A O 1
ATOM 630 N N . TYR A 1 84 ? 21.303 -6.914 -17.570 1.00 91.44 84 TYR A N 1
ATOM 631 C CA . TYR A 1 84 ? 21.652 -6.218 -16.322 1.00 91.44 84 TYR A CA 1
ATOM 632 C C . TYR A 1 84 ? 21.781 -4.695 -16.472 1.00 91.44 84 TYR A C 1
ATOM 634 O O . TYR A 1 84 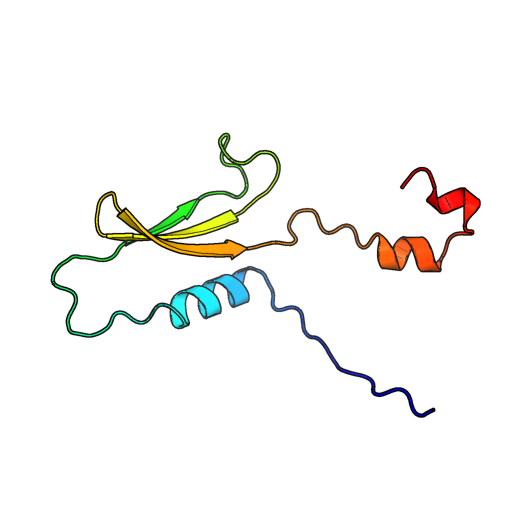? 21.147 -3.953 -15.731 1.00 91.44 84 TYR A O 1
ATOM 642 N N . ASN A 1 85 ? 22.527 -4.218 -17.474 1.00 93.81 85 ASN A N 1
ATOM 643 C CA . ASN A 1 85 ? 22.737 -2.781 -17.696 1.00 93.81 85 ASN A CA 1
ATOM 644 C C . ASN A 1 85 ? 21.475 -2.039 -18.163 1.00 93.81 85 ASN A C 1
ATOM 646 O O . ASN A 1 85 ? 21.392 -0.824 -18.019 1.00 93.81 85 ASN A O 1
ATOM 650 N N . GLN A 1 86 ? 20.508 -2.752 -18.743 1.00 90.62 86 GLN A N 1
ATOM 651 C CA . GLN A 1 86 ? 19.259 -2.171 -19.231 1.00 90.62 86 GLN A CA 1
ATOM 652 C C . GLN A 1 86 ? 18.246 -1.970 -18.101 1.00 90.62 86 GLN A C 1
ATOM 654 O O . GLN A 1 86 ? 17.399 -1.092 -18.220 1.00 90.62 86 GLN A O 1
ATOM 659 N N . PHE A 1 87 ? 18.334 -2.760 -17.026 1.00 92.69 87 PHE A N 1
ATOM 660 C CA . PHE A 1 87 ? 17.432 -2.665 -15.875 1.00 92.69 87 PHE A CA 1
ATOM 661 C C . PHE A 1 87 ? 17.892 -1.649 -14.817 1.00 92.69 87 PHE A C 1
ATOM 663 O O . PHE A 1 87 ? 17.082 -1.200 -14.028 1.00 92.69 87 PHE A O 1
ATOM 670 N N . VAL A 1 88 ? 19.157 -1.206 -14.835 1.00 90.75 88 VAL A N 1
ATOM 671 C CA . VAL A 1 88 ? 19.703 -0.201 -13.892 1.00 90.75 88 VAL A CA 1
ATOM 672 C C . VAL A 1 88 ? 18.828 1.053 -13.668 1.00 90.75 88 VAL A C 1
ATOM 674 O O . VAL A 1 88 ? 18.801 1.529 -12.536 1.00 90.75 88 VAL A O 1
ATOM 677 N N . PRO A 1 89 ? 18.162 1.646 -14.681 1.00 89.56 89 PRO A N 1
ATOM 678 C CA . PRO A 1 89 ? 17.325 2.828 -14.469 1.00 89.56 89 PRO A CA 1
ATOM 679 C C . PRO A 1 89 ? 15.905 2.523 -13.960 1.00 89.56 89 PRO A C 1
ATOM 681 O O . PRO A 1 89 ? 15.145 3.472 -13.759 1.00 89.56 89 PRO A O 1
ATOM 684 N N . TYR A 1 90 ? 15.532 1.247 -13.835 1.00 81.94 90 TYR A N 1
ATOM 685 C CA . TYR A 1 90 ? 14.236 0.799 -13.329 1.00 81.94 90 TYR A CA 1
ATOM 686 C C . TYR A 1 90 ? 14.268 0.711 -11.797 1.00 81.94 90 TYR A C 1
ATOM 688 O O . TYR A 1 90 ? 13.287 1.180 -11.174 1.00 81.94 90 TYR A O 1
#

pLDDT: mean 78.33, std 12.39, range [49.0, 93.81]

Foldseek 3Di:
DDDDDDDDDDDDPVVVVVVVVVVPDDDPPDPADWDWDWDDQPHPPDPHGKIWTFTDRDPDTPDIDIDDDPPPPPLVVVVVVDDPVRSVVD